Protein AF-A5KTH7-F1 (afdb_monomer_lite)

Foldseek 3Di:
DDKKKKKKWFALVVCVVPVLLLLVLALVQVVLQVLCQVPCCVPQVKHWDDKAWDDDNGGTGMMTMIDHDPPGDGDPVVSVVVSVVSLVCCVPVCVLVVQLVLQLPAAPVDDPVSHDPQVVCCVRRVDGGHDPSRNVNSDPVNVVVRSVRIDMDMD

Structure (mmCIF, N/CA/C/O backbone):
data_AF-A5KTH7-F1
#
_entry.id   AF-A5KTH7-F1
#
loop_
_atom_site.group_PDB
_atom_site.id
_atom_site.type_symbol
_atom_site.label_atom_id
_atom_site.label_alt_id
_atom_site.label_comp_id
_atom_site.label_asym_id
_atom_site.label_entity_id
_atom_site.label_seq_id
_atom_site.pdbx_PDB_ins_code
_atom_site.Cartn_x
_atom_site.Cartn_y
_atom_site.Cartn_z
_atom_site.occupancy
_atom_site.B_iso_or_equiv
_atom_site.auth_seq_id
_atom_site.auth_comp_id
_atom_site.auth_asym_id
_atom_site.auth_atom_id
_atom_site.pdbx_PDB_model_num
ATOM 1 N N . MET A 1 1 ? 19.701 -10.536 -16.031 1.00 61.56 1 MET A N 1
ATOM 2 C CA . MET A 1 1 ? 18.452 -9.750 -15.983 1.00 61.56 1 MET A CA 1
ATOM 3 C C . MET A 1 1 ? 18.383 -9.103 -14.616 1.00 61.56 1 MET A C 1
ATOM 5 O O . MET A 1 1 ? 18.400 -9.836 -13.631 1.00 61.56 1 MET A O 1
ATOM 9 N N . SER A 1 2 ? 18.436 -7.776 -14.552 1.00 81.19 2 SER A N 1
ATOM 10 C CA . SER A 1 2 ? 18.485 -7.051 -13.279 1.00 81.19 2 SER A CA 1
ATOM 11 C C . SER A 1 2 ? 17.119 -7.088 -12.596 1.00 81.19 2 SER A C 1
ATOM 13 O O . SER A 1 2 ? 16.084 -7.050 -13.269 1.00 81.19 2 SER A O 1
ATOM 15 N N . LYS A 1 3 ? 17.129 -7.216 -11.270 1.00 87.94 3 LYS A N 1
ATOM 16 C CA . LYS A 1 3 ? 15.933 -7.123 -10.433 1.00 87.94 3 LYS A CA 1
ATOM 17 C C . LYS A 1 3 ? 15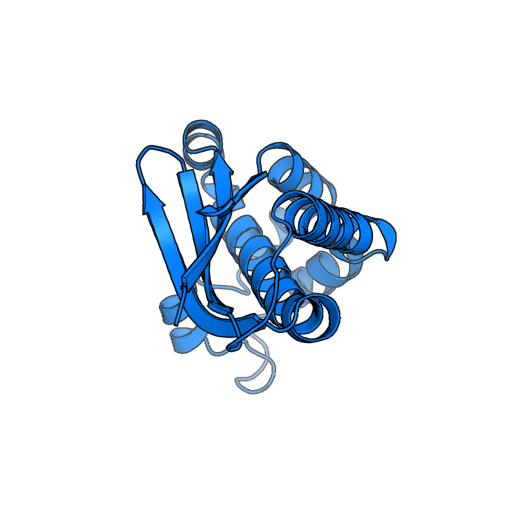.864 -5.723 -9.845 1.00 87.94 3 LYS A C 1
ATOM 19 O O . LYS A 1 3 ? 16.903 -5.142 -9.553 1.00 87.94 3 LYS A O 1
ATOM 24 N N . LEU A 1 4 ? 14.648 -5.236 -9.689 1.00 88.56 4 LEU A N 1
ATOM 25 C CA . LEU A 1 4 ? 14.327 -3.991 -9.021 1.00 88.56 4 LEU A CA 1
ATOM 26 C C . LEU A 1 4 ? 13.320 -4.317 -7.923 1.00 88.56 4 LEU A C 1
ATOM 28 O O . LEU A 1 4 ? 12.282 -4.917 -8.199 1.00 88.56 4 LEU A O 1
ATOM 32 N N . GLU A 1 5 ? 13.612 -3.909 -6.701 1.00 90.88 5 GLU A N 1
ATOM 33 C CA . GLU A 1 5 ? 12.706 -4.034 -5.571 1.00 90.88 5 GLU A CA 1
ATOM 34 C C . GLU A 1 5 ? 12.072 -2.673 -5.270 1.00 90.88 5 GLU A C 1
ATOM 36 O O . GLU A 1 5 ? 12.763 -1.665 -5.144 1.00 90.88 5 GLU A O 1
ATOM 41 N N . VAL A 1 6 ? 10.746 -2.637 -5.146 1.00 89.81 6 VAL A N 1
ATOM 42 C CA . VAL A 1 6 ? 9.984 -1.456 -4.722 1.00 89.81 6 VAL A CA 1
ATOM 43 C C . VAL A 1 6 ? 9.120 -1.857 -3.536 1.00 89.81 6 VAL A C 1
ATOM 45 O O . VAL A 1 6 ? 8.257 -2.718 -3.661 1.00 89.81 6 VAL A O 1
ATOM 48 N N . SER A 1 7 ? 9.338 -1.251 -2.377 1.00 89.50 7 SER A N 1
ATOM 49 C CA . SER A 1 7 ? 8.618 -1.588 -1.149 1.00 89.50 7 SER A CA 1
ATOM 50 C C . SER A 1 7 ? 7.799 -0.413 -0.643 1.00 89.50 7 SER A C 1
ATOM 52 O O . SER A 1 7 ? 8.340 0.674 -0.470 1.00 89.50 7 SER A O 1
ATOM 54 N N . VAL A 1 8 ? 6.523 -0.644 -0.346 1.00 89.25 8 VAL A N 1
ATOM 55 C CA . VAL A 1 8 ? 5.640 0.300 0.352 1.00 89.25 8 VAL A CA 1
ATOM 56 C C . VAL A 1 8 ? 5.635 -0.085 1.826 1.00 89.25 8 VAL A C 1
ATOM 58 O O . VAL A 1 8 ? 5.219 -1.193 2.151 1.00 89.25 8 VAL A O 1
ATOM 61 N N . VAL A 1 9 ? 6.133 0.785 2.706 1.00 91.62 9 VAL A N 1
ATOM 62 C CA . VAL A 1 9 ? 6.456 0.451 4.102 1.00 91.62 9 VAL A CA 1
ATOM 63 C C . VAL A 1 9 ? 5.877 1.484 5.063 1.00 91.62 9 VAL A C 1
ATOM 65 O O . VAL A 1 9 ? 6.248 2.657 4.994 1.00 91.62 9 VAL A O 1
ATOM 68 N N . LEU A 1 10 ? 5.034 1.036 5.994 1.00 92.94 10 LEU A N 1
ATOM 69 C CA . LEU A 1 10 ? 4.614 1.800 7.167 1.00 92.94 10 LEU A CA 1
ATOM 70 C C . LEU A 1 10 ? 5.732 1.801 8.207 1.00 92.94 10 LEU A C 1
ATOM 72 O O . LEU A 1 10 ? 6.298 0.744 8.504 1.00 92.94 10 LEU A O 1
ATOM 76 N N . ASP A 1 11 ? 6.028 2.972 8.772 1.00 94.44 11 ASP A N 1
ATOM 77 C CA . ASP A 1 11 ? 7.004 3.115 9.853 1.00 94.44 11 ASP A CA 1
ATOM 78 C C . ASP A 1 11 ? 6.735 2.127 11.001 1.00 94.44 11 ASP A C 1
ATOM 80 O O . ASP A 1 11 ? 5.617 2.010 11.504 1.00 94.44 11 ASP A O 1
ATOM 84 N N . GLY A 1 12 ? 7.781 1.423 11.443 1.00 90.38 12 GLY A N 1
ATOM 85 C CA . GLY A 1 12 ? 7.649 0.373 12.453 1.00 90.38 12 GLY A CA 1
ATOM 86 C C . GLY A 1 12 ? 7.182 0.866 13.824 1.00 90.38 12 GLY A C 1
ATOM 87 O O . GLY A 1 12 ? 6.469 0.137 14.513 1.00 90.38 12 GLY A O 1
ATOM 88 N N . LYS A 1 13 ? 7.535 2.093 14.234 1.00 91.88 13 LYS A N 1
ATOM 89 C CA . LYS A 1 13 ? 7.067 2.649 15.517 1.00 91.88 13 LYS A CA 1
ATOM 90 C C . LYS A 1 13 ? 5.594 3.027 15.430 1.00 91.88 13 LYS A C 1
ATOM 92 O O . LYS A 1 13 ? 4.850 2.757 16.370 1.00 91.88 13 LYS A O 1
ATOM 97 N N . TYR A 1 14 ? 5.178 3.607 14.308 1.00 93.38 14 TYR A N 1
ATOM 98 C CA . TYR A 1 14 ? 3.780 3.932 14.057 1.00 93.38 14 TYR A CA 1
ATOM 99 C C . TYR A 1 14 ? 2.913 2.672 13.954 1.00 93.38 14 TYR A C 1
ATOM 101 O O . TYR A 1 14 ? 1.891 2.570 14.622 1.00 93.38 14 TYR A O 1
ATOM 109 N N . ALA A 1 15 ? 3.364 1.658 13.211 1.00 88.88 15 ALA A N 1
ATOM 110 C CA . ALA A 1 15 ? 2.688 0.363 13.122 1.00 88.88 15 ALA A CA 1
ATOM 111 C C . ALA A 1 15 ? 2.476 -0.281 14.506 1.00 88.88 15 ALA A C 1
ATOM 113 O O . ALA A 1 15 ? 1.437 -0.882 14.778 1.00 88.88 15 ALA A O 1
ATOM 114 N N . GLN A 1 16 ? 3.449 -0.129 15.412 1.00 87.25 16 GLN A N 1
ATOM 115 C CA . GLN A 1 16 ? 3.332 -0.609 16.790 1.00 87.25 16 GLN A CA 1
ATOM 116 C C . GLN A 1 16 ? 2.361 0.214 17.641 1.00 87.25 16 GLN A C 1
ATOM 118 O O . GLN A 1 16 ? 1.671 -0.374 18.473 1.00 87.25 16 GLN A O 1
ATOM 123 N N . SER A 1 17 ? 2.310 1.538 17.469 1.00 89.62 17 SER A N 1
ATOM 124 C CA . SER A 1 17 ? 1.418 2.412 18.242 1.00 89.62 17 SER A CA 1
ATOM 125 C C . SER A 1 17 ? -0.021 2.435 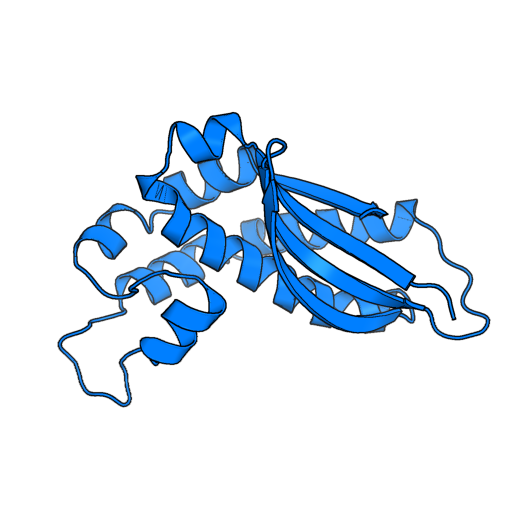17.721 1.00 89.62 17 SER A C 1
ATOM 127 O O . SER A 1 17 ? -0.918 2.802 18.475 1.00 89.62 17 SER A O 1
ATOM 129 N N . LYS A 1 18 ? -0.233 2.036 16.461 1.00 89.50 18 LYS A N 1
ATOM 130 C CA . LYS A 1 18 ? -1.518 2.025 15.751 1.00 89.50 18 LYS A CA 1
ATOM 131 C C . LYS A 1 18 ? -1.856 0.646 15.193 1.00 89.50 18 LYS A C 1
ATOM 133 O O . LYS A 1 18 ? -2.226 0.497 14.026 1.00 89.50 18 LYS A O 1
ATOM 138 N N . ARG A 1 19 ? -1.729 -0.389 16.029 1.00 83.25 19 ARG A N 1
ATOM 139 C CA . ARG A 1 19 ? -2.016 -1.778 15.630 1.00 83.25 19 ARG A CA 1
ATOM 140 C C . ARG A 1 19 ? -3.444 -1.964 15.129 1.00 83.25 19 ARG A C 1
ATOM 142 O O . ARG A 1 19 ? -3.673 -2.779 14.245 1.00 83.25 19 ARG A O 1
ATOM 149 N N . GLU A 1 20 ? -4.384 -1.198 15.662 1.00 83.19 20 GLU A N 1
ATOM 150 C CA . GLU A 1 20 ? -5.781 -1.178 15.243 1.00 83.19 20 GLU A CA 1
ATOM 151 C C . GLU A 1 20 ? -5.969 -0.726 13.785 1.00 83.19 20 GLU A C 1
ATOM 153 O O . GLU A 1 20 ? -6.940 -1.126 13.151 1.00 83.19 20 GLU A O 1
ATOM 158 N N . LEU A 1 21 ? -5.029 0.049 13.228 1.00 86.62 21 LEU A N 1
ATOM 159 C CA . LEU A 1 21 ? -5.069 0.537 11.844 1.00 86.62 21 LEU A CA 1
ATOM 160 C C . LEU A 1 21 ? -4.308 -0.355 10.858 1.00 86.62 21 LEU A C 1
ATOM 162 O O . LEU A 1 21 ? -4.431 -0.174 9.646 1.00 86.62 21 LEU A O 1
ATOM 166 N N . MET A 1 22 ? -3.551 -1.340 11.347 1.00 83.12 22 MET A N 1
ATOM 167 C CA . MET A 1 22 ? -2.836 -2.307 10.506 1.00 83.12 22 MET A CA 1
ATOM 168 C C . MET A 1 22 ? -3.706 -2.971 9.440 1.00 83.12 22 MET A C 1
ATOM 170 O O . MET A 1 22 ? -3.238 -3.123 8.307 1.00 83.12 22 MET A O 1
ATOM 174 N N . PRO A 1 23 ? -4.966 -3.325 9.746 1.00 79.00 23 PRO A N 1
ATOM 175 C CA . PRO A 1 23 ? -5.826 -3.922 8.752 1.00 79.00 23 PRO A CA 1
ATOM 176 C C . PRO A 1 23 ? -6.108 -2.991 7.565 1.00 79.00 23 PRO A C 1
ATOM 178 O O . PRO A 1 23 ? -5.981 -3.394 6.407 1.00 79.00 23 PRO A O 1
ATOM 181 N N . LEU A 1 24 ? -6.377 -1.715 7.848 1.00 82.81 24 LEU A N 1
ATOM 182 C CA . LEU A 1 24 ? -6.570 -0.685 6.831 1.00 82.81 24 LEU A CA 1
ATOM 183 C C . LEU A 1 24 ? -5.279 -0.399 6.047 1.00 82.81 24 LEU A C 1
ATOM 185 O O . LEU A 1 24 ? -5.319 -0.267 4.823 1.00 82.81 24 LEU A O 1
ATOM 189 N N . PHE A 1 25 ? -4.130 -0.351 6.729 1.00 86.88 25 PHE A N 1
ATOM 190 C CA . PHE A 1 25 ? -2.835 -0.156 6.076 1.00 86.88 25 PHE A CA 1
ATOM 191 C C . PHE A 1 25 ? -2.552 -1.235 5.038 1.00 86.88 25 PHE A C 1
ATOM 193 O O . PHE A 1 25 ? -2.106 -0.922 3.939 1.00 86.88 25 PHE A O 1
ATOM 200 N N . LEU A 1 26 ? -2.822 -2.498 5.358 1.00 81.69 26 LEU A N 1
ATOM 201 C CA . LEU A 1 26 ? -2.523 -3.587 4.438 1.00 81.69 26 LEU A CA 1
ATOM 202 C C . LEU A 1 26 ? -3.359 -3.512 3.159 1.00 81.69 26 LEU A C 1
ATOM 204 O O . LEU A 1 26 ? -2.828 -3.750 2.077 1.00 81.69 26 LEU A O 1
ATOM 208 N N . GLN A 1 27 ? -4.615 -3.070 3.247 1.00 81.19 27 GLN A N 1
ATOM 209 C CA . GLN A 1 27 ? -5.433 -2.804 2.059 1.00 81.19 27 GLN A CA 1
ATOM 210 C C . GLN A 1 27 ? -4.881 -1.646 1.222 1.00 81.19 27 GLN A C 1
ATOM 212 O O . GLN A 1 27 ? -4.805 -1.745 -0.003 1.00 81.19 27 GLN A O 1
ATOM 217 N N . LEU A 1 28 ? -4.429 -0.572 1.874 1.00 83.25 28 LEU A N 1
ATOM 218 C CA . LEU A 1 28 ? -3.765 0.545 1.198 1.00 83.25 28 LEU A CA 1
ATOM 219 C C . LEU A 1 28 ? -2.464 0.102 0.512 1.00 83.25 28 LEU A C 1
ATOM 221 O O . LEU A 1 28 ? -2.220 0.458 -0.640 1.00 83.25 28 LEU A O 1
ATOM 225 N N . ALA A 1 29 ? -1.647 -0.703 1.191 1.00 85.81 29 ALA A N 1
ATOM 226 C CA . ALA A 1 29 ? -0.401 -1.242 0.660 1.00 85.81 29 ALA A CA 1
ATOM 227 C C . ALA A 1 29 ? -0.650 -2.127 -0.567 1.00 85.81 29 ALA A C 1
ATOM 229 O O . ALA A 1 29 ? 0.043 -1.966 -1.572 1.00 85.81 29 ALA A O 1
ATOM 230 N N . TRP A 1 30 ? -1.660 -3.003 -0.527 1.00 84.75 30 TRP A N 1
ATOM 231 C CA . TRP A 1 30 ? -2.036 -3.851 -1.664 1.00 84.75 30 TRP A CA 1
ATOM 232 C C . TRP A 1 30 ? -2.582 -3.038 -2.838 1.00 84.75 30 TRP A C 1
ATOM 234 O O . TRP A 1 30 ? -2.196 -3.288 -3.980 1.00 84.75 30 TRP A O 1
ATOM 244 N N . LEU A 1 31 ? -3.403 -2.015 -2.578 1.00 82.50 31 LEU A N 1
ATOM 245 C CA . LEU A 1 31 ? -3.874 -1.093 -3.614 1.00 82.50 31 LEU A CA 1
ATOM 246 C C . LEU A 1 31 ? -2.702 -0.377 -4.301 1.00 82.50 31 LEU A C 1
ATOM 248 O O . LEU A 1 31 ? -2.639 -0.322 -5.532 1.00 82.50 31 LEU A O 1
ATOM 252 N N . MET A 1 32 ? -1.753 0.143 -3.517 1.00 84.19 32 MET A N 1
ATOM 253 C CA . MET A 1 32 ? -0.541 0.771 -4.047 1.00 84.19 32 MET A CA 1
ATOM 254 C C . MET A 1 32 ? 0.295 -0.228 -4.852 1.00 84.19 32 MET A C 1
ATOM 256 O O . MET A 1 32 ? 0.705 0.088 -5.965 1.00 84.19 32 MET A O 1
ATOM 260 N N . SER A 1 33 ? 0.489 -1.442 -4.331 1.00 87.00 33 SER A N 1
ATOM 261 C CA . SER A 1 33 ? 1.206 -2.536 -4.995 1.00 87.00 33 SER A CA 1
ATOM 262 C C . SER A 1 33 ? 0.617 -2.842 -6.377 1.00 87.00 33 SER A C 1
ATOM 264 O O . SER A 1 33 ? 1.307 -2.727 -7.391 1.00 87.00 33 SER A O 1
ATOM 266 N N . ALA A 1 34 ? -0.691 -3.107 -6.445 1.00 83.81 34 ALA A N 1
ATOM 267 C CA . ALA A 1 34 ? -1.392 -3.390 -7.695 1.00 83.81 34 ALA A CA 1
ATOM 268 C C . ALA A 1 34 ? -1.297 -2.219 -8.689 1.00 83.81 34 ALA A C 1
ATOM 270 O O . ALA A 1 34 ? -1.077 -2.416 -9.885 1.00 83.81 34 ALA A O 1
ATOM 271 N N . THR A 1 35 ? -1.401 -0.985 -8.192 1.00 83.31 35 THR A N 1
ATOM 272 C CA . THR A 1 35 ? -1.300 0.217 -9.031 1.00 83.31 35 THR A CA 1
ATOM 273 C C . THR A 1 35 ? 0.107 0.379 -9.618 1.00 83.31 35 THR A C 1
ATOM 275 O O . THR A 1 35 ? 0.256 0.663 -10.810 1.00 83.31 35 THR A O 1
ATOM 278 N N . LEU A 1 36 ? 1.152 0.140 -8.818 1.00 85.75 36 LEU A N 1
ATOM 279 C CA . LEU A 1 36 ? 2.540 0.130 -9.284 1.00 85.75 36 LEU A CA 1
ATOM 280 C C . LEU A 1 36 ? 2.755 -0.945 -10.353 1.00 85.75 36 LEU A C 1
ATOM 282 O O . LEU A 1 36 ? 3.342 -0.666 -11.398 1.00 85.75 36 LEU A O 1
ATOM 286 N N . GLN A 1 37 ? 2.234 -2.150 -10.135 1.00 87.06 37 GLN A N 1
ATOM 287 C CA . GLN A 1 37 ? 2.349 -3.241 -11.099 1.00 87.06 37 GLN A CA 1
ATOM 288 C C . GLN A 1 37 ? 1.622 -2.963 -12.419 1.00 87.06 37 GLN A C 1
ATOM 290 O O . GLN A 1 37 ? 2.067 -3.447 -13.456 1.00 87.06 37 GLN A O 1
ATOM 295 N N . GLY A 1 38 ? 0.562 -2.151 -12.414 1.00 84.56 38 GLY A N 1
ATOM 296 C CA . GLY A 1 38 ? -0.114 -1.712 -13.637 1.00 84.56 38 GLY A CA 1
ATOM 297 C C . GLY A 1 38 ? 0.622 -0.599 -14.393 1.00 84.56 38 GLY A C 1
ATOM 298 O O . GLY A 1 38 ? 0.657 -0.601 -15.622 1.00 84.56 38 GLY A O 1
ATOM 299 N N . ILE A 1 39 ? 1.224 0.357 -13.680 1.00 84.88 39 ILE A N 1
ATOM 300 C CA . ILE A 1 39 ? 1.787 1.577 -14.288 1.00 84.88 39 ILE A CA 1
ATOM 301 C C . ILE A 1 39 ? 3.258 1.422 -14.664 1.00 84.88 39 ILE A C 1
ATOM 303 O O . ILE A 1 39 ? 3.677 1.879 -15.732 1.00 84.88 39 ILE A O 1
ATOM 307 N N . LEU A 1 40 ? 4.059 0.810 -13.788 1.00 85.50 40 LEU A N 1
ATOM 308 C CA . LEU A 1 40 ? 5.505 0.757 -13.977 1.00 85.50 40 LEU A CA 1
ATOM 309 C C . LEU A 1 40 ? 5.909 0.008 -15.253 1.00 85.50 40 LEU A C 1
ATOM 311 O O . LEU A 1 40 ? 6.782 0.521 -15.954 1.00 85.50 40 LEU A O 1
ATOM 315 N N . PRO A 1 41 ? 5.272 -1.117 -15.637 1.00 87.25 41 PRO A N 1
ATOM 316 C CA . PRO A 1 41 ? 5.611 -1.787 -16.886 1.00 87.25 41 PRO A CA 1
ATOM 317 C C . PRO A 1 41 ? 5.446 -0.918 -18.127 1.00 87.25 41 PRO A C 1
ATOM 319 O O . PRO A 1 41 ? 6.355 -0.843 -18.952 1.00 87.25 41 PRO A O 1
ATOM 322 N N . GLY A 1 42 ? 4.319 -0.207 -18.225 1.00 82.75 42 GLY A N 1
ATOM 323 C CA . GLY A 1 42 ? 4.022 0.650 -19.371 1.00 82.75 42 GLY A CA 1
ATOM 324 C C . GLY A 1 42 ? 4.926 1.880 -19.466 1.00 82.75 42 GLY A C 1
ATOM 325 O O . GLY A 1 42 ? 5.220 2.329 -20.569 1.00 82.75 42 GLY A O 1
ATOM 326 N N . LYS A 1 43 ? 5.385 2.419 -18.327 1.00 84.69 43 LYS A N 1
ATOM 327 C CA . LYS A 1 43 ? 6.236 3.620 -18.292 1.00 84.69 43 LYS A CA 1
ATOM 328 C C . LYS A 1 43 ? 7.739 3.323 -18.353 1.00 84.69 43 LYS A C 1
ATOM 330 O O . LYS A 1 43 ? 8.479 4.139 -18.885 1.00 84.69 43 LYS A O 1
ATOM 335 N N . HIS A 1 44 ? 8.188 2.194 -17.800 1.00 84.94 44 HIS A N 1
ATOM 336 C CA . HIS A 1 44 ? 9.612 1.954 -17.505 1.00 84.94 44 HIS A CA 1
ATOM 337 C C . HIS A 1 44 ? 10.180 0.667 -18.106 1.00 84.94 44 HIS A C 1
ATOM 339 O O . HIS A 1 44 ? 11.329 0.332 -17.834 1.00 84.94 44 HIS A O 1
ATOM 345 N N . GLY A 1 45 ? 9.404 -0.090 -18.892 1.00 85.00 45 GLY A N 1
ATOM 346 C CA . GLY A 1 45 ? 9.893 -1.329 -19.513 1.00 85.00 45 GLY A CA 1
ATOM 347 C C . GLY A 1 45 ? 10.279 -2.411 -18.496 1.00 85.00 45 GLY A C 1
ATOM 348 O O . GLY A 1 45 ? 11.146 -3.249 -18.753 1.00 85.00 45 GLY A O 1
ATOM 349 N N . VAL A 1 46 ? 9.660 -2.378 -17.316 1.00 87.62 46 VAL A N 1
ATOM 350 C CA . VAL A 1 46 ? 9.792 -3.416 -16.288 1.00 87.62 46 VAL A CA 1
ATOM 351 C C . VAL A 1 46 ? 8.604 -4.374 -16.351 1.00 87.62 46 VAL A C 1
ATOM 353 O O . VAL A 1 46 ? 7.616 -4.103 -17.019 1.00 87.62 46 VAL A O 1
ATOM 356 N N . PHE A 1 47 ? 8.649 -5.498 -15.651 1.00 89.56 47 PHE A N 1
ATOM 357 C CA . PHE A 1 47 ? 7.459 -6.327 -15.453 1.00 89.56 47 PHE A CA 1
ATOM 358 C C . PHE A 1 47 ? 7.416 -6.889 -14.044 1.00 89.56 47 PHE A C 1
ATOM 360 O O . PHE A 1 47 ? 8.460 -7.222 -13.475 1.00 89.56 47 PHE A O 1
ATOM 367 N N . SER A 1 48 ? 6.203 -6.957 -13.491 1.00 90.44 48 SER A N 1
ATOM 368 C CA . SER A 1 48 ? 5.963 -7.569 -12.186 1.00 90.44 48 SER A CA 1
ATOM 369 C C . SER A 1 48 ? 6.389 -9.033 -12.238 1.00 90.44 48 SER A C 1
ATOM 371 O O . SER A 1 48 ? 6.085 -9.744 -13.201 1.00 90.44 48 SER A O 1
ATOM 373 N N . PHE A 1 49 ? 7.163 -9.460 -11.248 1.00 92.12 49 PHE A N 1
ATOM 374 C CA . PHE A 1 49 ? 7.661 -10.826 -11.151 1.00 92.12 49 PHE A CA 1
ATOM 375 C C . PHE A 1 49 ? 7.191 -11.522 -9.880 1.00 92.12 49 PHE A C 1
ATOM 377 O O . PHE A 1 49 ? 6.904 -12.714 -9.929 1.00 92.12 49 PHE A O 1
ATOM 384 N N . ASP A 1 50 ? 7.166 -10.801 -8.764 1.00 91.50 50 ASP A N 1
ATOM 385 C CA . ASP A 1 50 ? 6.791 -11.332 -7.459 1.00 91.50 50 ASP A CA 1
ATOM 386 C C . ASP A 1 50 ? 6.378 -10.174 -6.547 1.00 91.50 50 ASP A C 1
ATOM 388 O O . ASP A 1 50 ? 6.870 -9.053 -6.704 1.00 91.50 50 ASP A O 1
ATOM 392 N N . ASP A 1 51 ? 5.519 -10.440 -5.578 1.00 90.00 51 ASP A N 1
ATOM 393 C CA . ASP A 1 51 ? 5.201 -9.508 -4.508 1.00 90.00 51 ASP A CA 1
ATOM 394 C C . ASP A 1 51 ? 4.963 -10.257 -3.196 1.00 90.00 51 ASP A C 1
ATOM 396 O O . ASP A 1 51 ? 4.921 -11.484 -3.145 1.00 90.00 51 ASP A O 1
ATOM 400 N N . GLY A 1 52 ? 4.912 -9.524 -2.091 1.00 87.56 52 GLY A N 1
ATOM 401 C CA . GLY A 1 52 ? 4.555 -10.148 -0.831 1.00 87.56 52 GLY A CA 1
ATOM 402 C C . GLY A 1 52 ? 4.667 -9.237 0.368 1.00 87.56 52 GLY A C 1
ATOM 403 O O . GLY A 1 52 ? 5.416 -8.253 0.388 1.00 87.56 52 GLY A O 1
ATOM 404 N N . PHE A 1 53 ? 3.923 -9.614 1.398 1.00 85.94 53 PHE A N 1
ATOM 405 C CA . PHE A 1 53 ? 3.996 -8.991 2.703 1.00 85.94 53 PHE A CA 1
ATOM 406 C C . PHE A 1 53 ? 5.376 -9.192 3.340 1.00 85.94 53 PHE A C 1
ATOM 408 O O . PHE A 1 53 ? 5.977 -10.268 3.270 1.00 85.94 53 PHE A O 1
ATOM 415 N N . ARG A 1 54 ? 5.878 -8.146 3.995 1.00 85.75 54 ARG A N 1
ATOM 416 C CA . ARG A 1 54 ? 7.132 -8.180 4.740 1.00 85.75 54 ARG A CA 1
ATOM 417 C C . ARG A 1 54 ? 7.004 -7.375 6.024 1.00 85.75 54 ARG A C 1
ATOM 419 O O . ARG A 1 54 ? 6.649 -6.199 6.004 1.00 85.75 54 ARG A O 1
ATOM 426 N N . GLU A 1 55 ? 7.391 -8.002 7.127 1.00 84.31 55 GLU A N 1
ATOM 427 C CA . GLU A 1 55 ? 7.537 -7.355 8.426 1.00 84.31 55 GLU A CA 1
ATOM 428 C C . GLU A 1 55 ? 9.010 -7.343 8.837 1.00 84.31 55 GLU A C 1
ATOM 430 O O . GLU A 1 55 ? 9.759 -8.302 8.632 1.00 84.31 55 GLU A O 1
ATOM 435 N N . SER A 1 56 ? 9.449 -6.222 9.395 1.00 83.50 56 SER A N 1
ATOM 436 C CA . SER A 1 56 ? 10.807 -6.032 9.885 1.00 83.50 56 SER A CA 1
ATOM 437 C C . SER A 1 56 ? 10.824 -5.032 11.038 1.00 83.50 56 SER A C 1
ATOM 439 O O . SER A 1 56 ? 9.842 -4.340 11.300 1.00 83.50 56 SER A O 1
ATOM 441 N N . LYS A 1 57 ? 11.983 -4.875 11.688 1.00 79.69 57 LYS A N 1
ATOM 442 C CA . LYS A 1 57 ? 12.172 -3.812 12.690 1.00 79.69 57 LYS A CA 1
ATOM 443 C C . LYS A 1 57 ? 12.001 -2.402 12.113 1.00 79.69 57 LYS A C 1
ATOM 445 O O . LYS A 1 57 ? 11.714 -1.480 12.867 1.00 79.69 57 LYS A O 1
ATOM 450 N N . GLU A 1 58 ? 12.208 -2.231 10.809 1.00 83.44 58 GLU A N 1
ATOM 451 C CA . GLU A 1 58 ? 12.092 -0.936 10.133 1.00 83.44 58 GLU A CA 1
ATOM 452 C C . GLU A 1 58 ? 10.646 -0.565 9.803 1.00 83.44 58 GLU A C 1
ATOM 454 O O . GLU A 1 58 ? 10.369 0.593 9.500 1.00 83.44 58 GLU A O 1
ATOM 459 N N . GLY A 1 59 ? 9.739 -1.540 9.824 1.00 88.81 59 GLY A N 1
ATOM 460 C CA . GLY A 1 59 ? 8.381 -1.348 9.360 1.00 88.81 59 GLY A CA 1
ATOM 461 C C . GLY A 1 59 ? 7.763 -2.593 8.759 1.00 88.81 59 GLY A C 1
ATOM 462 O O . GLY A 1 59 ? 8.391 -3.651 8.639 1.00 88.81 59 GLY A O 1
ATOM 463 N N . VAL A 1 60 ? 6.512 -2.411 8.367 1.00 89.75 60 VAL A N 1
ATOM 464 C CA . VAL A 1 60 ? 5.618 -3.430 7.832 1.00 89.75 60 VAL A CA 1
ATOM 465 C C . VAL A 1 60 ? 5.070 -2.953 6.495 1.00 89.75 60 VAL A C 1
ATOM 467 O O . VAL A 1 60 ? 4.825 -1.761 6.318 1.00 89.75 60 VAL A O 1
ATOM 470 N N . GLY A 1 61 ? 4.924 -3.845 5.522 1.00 90.31 61 GLY A N 1
ATOM 471 C CA . GLY A 1 61 ? 4.583 -3.407 4.178 1.00 90.31 61 GLY A CA 1
ATOM 472 C C . GLY A 1 61 ? 4.550 -4.500 3.131 1.00 90.31 61 GLY A C 1
ATOM 473 O O . GLY A 1 61 ? 4.608 -5.686 3.445 1.00 90.31 61 GLY A O 1
ATOM 474 N N . ILE A 1 62 ? 4.484 -4.072 1.873 1.00 89.56 62 ILE A N 1
ATOM 475 C CA . ILE A 1 62 ? 4.520 -4.955 0.708 1.00 89.56 62 ILE A CA 1
ATOM 476 C C . ILE A 1 62 ? 5.768 -4.668 -0.100 1.00 89.56 62 ILE A C 1
ATOM 478 O O . ILE A 1 62 ? 6.056 -3.520 -0.445 1.00 89.56 62 ILE A O 1
ATOM 482 N N . ARG A 1 63 ? 6.482 -5.738 -0.429 1.00 92.06 63 ARG A N 1
ATOM 483 C CA . ARG A 1 63 ? 7.593 -5.745 -1.368 1.00 92.06 63 ARG A CA 1
ATOM 484 C C . ARG A 1 63 ? 7.068 -6.116 -2.748 1.00 92.06 63 ARG A C 1
ATOM 486 O O . ARG A 1 63 ? 6.426 -7.144 -2.886 1.00 92.06 63 ARG A O 1
ATOM 493 N N . ASN A 1 64 ? 7.418 -5.338 -3.762 1.00 91.75 64 ASN A N 1
ATOM 494 C CA . ASN A 1 64 ? 7.244 -5.669 -5.171 1.00 91.75 64 ASN A CA 1
ATOM 495 C C . ASN A 1 64 ? 8.610 -5.957 -5.791 1.00 91.75 64 ASN A C 1
ATOM 497 O O . ASN A 1 64 ? 9.546 -5.177 -5.617 1.00 91.75 64 ASN A O 1
ATOM 501 N N . ILE A 1 65 ? 8.720 -7.043 -6.547 1.00 93.44 65 ILE A N 1
ATOM 502 C CA . ILE A 1 65 ? 9.893 -7.377 -7.347 1.00 93.44 65 ILE A CA 1
ATOM 503 C C . ILE A 1 65 ? 9.525 -7.233 -8.815 1.00 93.44 65 ILE A C 1
ATOM 505 O O . ILE A 1 65 ? 8.668 -7.939 -9.346 1.00 93.44 65 ILE A O 1
ATOM 509 N N . PHE A 1 66 ? 10.270 -6.371 -9.488 1.00 91.31 66 PHE A N 1
ATOM 510 C CA . PHE A 1 66 ? 10.212 -6.181 -10.920 1.00 91.31 66 PHE A CA 1
ATOM 511 C C . PHE A 1 66 ? 11.457 -6.756 -11.588 1.00 91.31 66 PHE A C 1
ATOM 513 O O . PHE A 1 66 ? 12.570 -6.716 -11.053 1.00 91.31 66 PHE A O 1
ATOM 520 N N . LYS A 1 67 ? 11.281 -7.269 -12.801 1.00 91.38 67 LYS A N 1
ATOM 521 C CA . LYS A 1 67 ? 12.386 -7.589 -13.704 1.00 91.38 67 LYS A CA 1
ATOM 522 C C . LYS A 1 67 ? 12.506 -6.504 -14.761 1.00 91.38 67 LYS A C 1
ATOM 524 O O . LYS A 1 67 ? 11.510 -6.079 -15.340 1.00 91.38 67 LYS A O 1
ATOM 529 N N . VAL A 1 68 ? 13.738 -6.077 -15.012 1.00 87.56 68 VAL A N 1
ATOM 530 C CA . VAL A 1 68 ? 14.047 -5.073 -16.035 1.00 87.56 68 VAL A CA 1
ATOM 531 C C . VAL A 1 68 ? 14.259 -5.776 -17.372 1.00 87.56 68 VAL A C 1
ATOM 533 O O . VAL A 1 68 ? 15.016 -6.754 -17.443 1.00 87.56 68 VAL A O 1
ATOM 536 N N . ALA A 1 69 ? 13.584 -5.306 -18.424 1.00 84.25 69 ALA A N 1
ATOM 537 C CA . ALA A 1 69 ? 13.781 -5.831 -19.768 1.00 84.25 69 ALA A CA 1
ATOM 538 C C . ALA A 1 69 ? 15.228 -5.611 -20.251 1.00 84.25 69 ALA A C 1
ATOM 540 O O . ALA A 1 69 ? 15.950 -4.718 -19.805 1.00 84.25 69 ALA A O 1
ATOM 541 N N . HIS A 1 70 ? 15.695 -6.496 -21.131 1.00 81.69 70 HIS A N 1
ATOM 542 C CA . HIS A 1 70 ? 17.064 -6.426 -21.630 1.00 81.69 70 HIS A CA 1
ATOM 543 C C . HIS A 1 70 ? 17.259 -5.183 -22.509 1.00 81.69 70 HIS A C 1
ATOM 545 O O . HIS A 1 70 ? 16.447 -4.926 -23.392 1.00 81.69 70 HIS A O 1
ATOM 551 N N . GLY A 1 71 ? 18.343 -4.438 -22.280 1.00 78.00 71 GLY A N 1
ATOM 552 C CA . GLY A 1 71 ? 18.655 -3.220 -23.035 1.00 78.00 71 GLY A CA 1
ATOM 553 C C . GLY A 1 71 ? 17.873 -1.976 -22.603 1.00 78.00 71 GLY A C 1
ATOM 554 O O . GLY A 1 71 ? 18.065 -0.920 -23.194 1.00 78.00 71 GLY A O 1
ATOM 555 N N . THR A 1 72 ? 17.020 -2.068 -21.579 1.00 77.50 72 THR A N 1
ATOM 556 C CA . THR A 1 72 ? 16.335 -0.902 -21.011 1.00 77.50 72 THR A CA 1
ATOM 557 C C . THR A 1 72 ? 17.289 -0.122 -20.110 1.00 77.50 72 THR A C 1
ATOM 559 O O . THR A 1 72 ? 17.718 -0.623 -19.068 1.00 77.50 72 THR A O 1
ATOM 562 N N . GLU A 1 73 ? 17.616 1.111 -20.501 1.00 71.81 73 GLU A N 1
ATOM 563 C CA . GLU A 1 73 ? 18.251 2.072 -19.601 1.00 71.81 73 GLU A CA 1
ATOM 564 C C . GLU A 1 73 ? 17.229 2.562 -18.577 1.00 71.81 73 GLU A C 1
ATOM 566 O O . GLU A 1 73 ? 16.094 2.895 -18.910 1.00 71.81 73 GLU A O 1
ATOM 571 N N . PHE A 1 74 ? 17.629 2.561 -17.310 1.00 71.75 74 PHE A N 1
ATOM 572 C CA . PHE A 1 74 ? 16.719 2.769 -16.196 1.00 71.75 74 PHE A CA 1
ATOM 573 C C . PHE A 1 74 ? 17.170 3.953 -15.342 1.00 71.75 74 PHE A C 1
ATOM 575 O O . PHE A 1 74 ? 18.269 3.949 -14.784 1.00 71.75 74 PHE A O 1
ATOM 582 N N . ASN A 1 75 ? 16.299 4.955 -15.198 1.00 79.31 75 ASN A N 1
ATOM 583 C CA . ASN A 1 75 ? 16.532 6.104 -14.332 1.00 79.31 75 ASN A CA 1
ATOM 584 C C . ASN A 1 75 ? 15.762 5.946 -13.011 1.00 79.31 75 ASN A C 1
ATOM 586 O O . ASN A 1 75 ? 14.557 6.187 -12.932 1.00 79.31 75 ASN A O 1
ATOM 590 N N . ILE A 1 76 ? 16.485 5.608 -11.938 1.00 77.31 76 ILE A N 1
ATOM 591 C CA . ILE A 1 76 ? 15.933 5.467 -10.576 1.00 77.31 76 ILE A CA 1
ATOM 592 C C . ILE A 1 76 ? 15.120 6.702 -10.150 1.00 77.31 76 ILE A C 1
ATOM 594 O O . ILE A 1 76 ? 14.105 6.562 -9.468 1.00 77.31 76 ILE A O 1
ATOM 598 N N . LYS A 1 77 ? 15.532 7.915 -10.550 1.00 81.44 77 LYS A N 1
ATOM 599 C CA . LYS A 1 77 ? 14.829 9.151 -10.171 1.00 81.44 77 LYS A CA 1
ATOM 600 C C . LYS A 1 77 ? 13.466 9.268 -10.851 1.00 81.44 77 LYS A C 1
ATOM 602 O O . LYS A 1 77 ? 12.506 9.678 -10.202 1.00 81.44 77 LYS A O 1
ATOM 607 N N . GLU A 1 78 ? 13.366 8.891 -12.123 1.00 81.69 78 GLU A N 1
ATOM 608 C CA . GLU A 1 78 ? 12.094 8.884 -12.858 1.00 81.69 78 GLU A CA 1
ATOM 609 C C . GLU A 1 78 ? 11.139 7.822 -12.318 1.00 81.69 78 GLU A C 1
ATOM 611 O O . GLU A 1 78 ? 9.934 8.076 -12.204 1.00 81.69 78 GLU A O 1
ATOM 616 N N . LEU A 1 79 ? 11.670 6.665 -11.906 1.00 80.00 79 LEU A N 1
ATOM 617 C CA . LEU A 1 79 ? 10.849 5.655 -11.255 1.00 80.00 79 LEU A CA 1
ATOM 618 C C . LEU A 1 79 ? 10.316 6.152 -9.911 1.00 80.00 79 LEU A C 1
ATOM 620 O O . LEU A 1 79 ? 9.111 6.091 -9.683 1.00 80.00 79 LEU A O 1
ATOM 624 N N . LEU A 1 80 ? 11.180 6.706 -9.054 1.00 80.19 80 LEU A N 1
ATOM 625 C CA . LEU A 1 80 ? 10.759 7.301 -7.782 1.00 80.19 80 LEU A CA 1
ATOM 626 C C . LEU A 1 80 ? 9.698 8.388 -7.989 1.00 80.19 80 LEU A C 1
ATOM 628 O O . LEU A 1 80 ? 8.749 8.471 -7.213 1.00 80.19 80 LEU A O 1
ATOM 632 N N . SER A 1 81 ? 9.830 9.207 -9.037 1.00 83.06 81 SER A N 1
ATOM 633 C CA . SER A 1 81 ? 8.813 10.207 -9.376 1.00 83.06 81 SER A CA 1
ATOM 634 C C . SER A 1 81 ? 7.493 9.560 -9.788 1.00 83.06 81 SER A C 1
ATOM 636 O O . SER A 1 81 ? 6.443 10.004 -9.339 1.00 83.06 81 SER A O 1
ATOM 638 N N . SER A 1 82 ? 7.530 8.499 -10.598 1.00 82.50 82 SER A N 1
ATOM 639 C CA . SER A 1 82 ? 6.320 7.784 -11.029 1.00 82.50 82 SER A CA 1
ATOM 640 C C . SER A 1 82 ? 5.619 7.103 -9.856 1.00 82.50 82 SER A C 1
ATOM 642 O O . SER A 1 82 ? 4.400 7.124 -9.759 1.00 82.50 82 SER A O 1
ATOM 644 N N . VAL A 1 83 ? 6.394 6.535 -8.936 1.00 79.62 83 VAL A N 1
ATOM 645 C CA . VAL A 1 83 ? 5.901 5.934 -7.696 1.00 79.62 83 VAL A CA 1
ATOM 646 C C . VAL A 1 83 ? 5.223 6.984 -6.810 1.00 79.62 83 VAL A C 1
ATOM 648 O O . VAL A 1 83 ? 4.119 6.756 -6.325 1.00 79.62 83 VAL A O 1
ATOM 651 N N . LYS A 1 84 ? 5.850 8.151 -6.618 1.00 80.06 84 LYS A N 1
ATOM 652 C CA . LYS A 1 84 ? 5.246 9.259 -5.860 1.00 80.06 84 LYS A CA 1
ATOM 653 C C . LYS A 1 84 ? 3.972 9.772 -6.523 1.00 80.06 84 LYS A C 1
ATOM 655 O O . LYS A 1 84 ? 2.982 9.985 -5.838 1.00 80.06 84 LYS A O 1
ATOM 660 N N . GLU A 1 85 ? 3.980 9.908 -7.847 1.00 81.50 85 GLU A N 1
ATOM 661 C CA . GLU A 1 85 ? 2.802 10.304 -8.621 1.00 81.50 85 GLU A CA 1
ATOM 662 C C . GLU A 1 85 ? 1.638 9.322 -8.424 1.00 81.50 85 GLU A C 1
ATOM 664 O O . GLU A 1 85 ? 0.499 9.753 -8.277 1.00 81.50 85 GLU A O 1
ATOM 669 N N . VAL A 1 86 ? 1.908 8.013 -8.365 1.00 77.25 86 VAL A N 1
ATOM 670 C CA . VAL A 1 86 ? 0.887 6.996 -8.065 1.00 77.25 86 VAL A CA 1
ATOM 671 C C . VAL A 1 86 ? 0.250 7.228 -6.700 1.00 77.25 86 VAL A C 1
ATOM 673 O O . VAL A 1 86 ? -0.973 7.224 -6.592 1.00 77.25 86 VAL A O 1
ATOM 676 N N . VAL A 1 87 ? 1.067 7.470 -5.677 1.00 72.00 87 VAL A N 1
ATOM 677 C CA . VAL A 1 87 ? 0.580 7.749 -4.322 1.00 72.00 87 VAL A CA 1
ATOM 678 C C . VAL A 1 87 ? -0.287 9.012 -4.298 1.00 72.00 87 VAL A C 1
ATOM 680 O O . VAL A 1 87 ? -1.379 8.992 -3.735 1.00 72.00 87 VAL A O 1
ATOM 683 N N . THR A 1 88 ? 0.154 10.085 -4.959 1.00 75.81 88 THR A N 1
ATOM 684 C CA . THR A 1 88 ? -0.607 11.338 -5.062 1.00 75.81 88 THR A CA 1
ATOM 685 C C . THR A 1 88 ? -1.927 11.150 -5.811 1.00 75.81 88 THR A C 1
ATOM 687 O O . THR A 1 88 ? -2.962 11.590 -5.328 1.00 75.81 88 THR A O 1
ATOM 690 N N . ARG A 1 89 ? -1.940 10.428 -6.938 1.00 71.94 89 ARG A N 1
ATOM 691 C CA . ARG A 1 89 ? -3.170 10.182 -7.713 1.00 71.94 89 ARG A CA 1
ATOM 692 C C . ARG A 1 89 ? -4.209 9.365 -6.951 1.00 71.94 89 ARG A C 1
ATOM 694 O O . ARG A 1 89 ? -5.398 9.639 -7.071 1.00 71.94 89 ARG A O 1
ATOM 701 N N . ILE A 1 90 ? -3.780 8.377 -6.159 1.00 70.75 90 ILE A N 1
ATOM 702 C CA . ILE A 1 90 ? -4.701 7.615 -5.298 1.00 70.75 90 ILE A CA 1
ATOM 703 C C . ILE A 1 90 ? -5.426 8.563 -4.331 1.00 70.75 90 ILE A C 1
ATOM 705 O O . ILE A 1 90 ? -6.619 8.386 -4.088 1.00 70.75 90 ILE A O 1
ATOM 709 N N . ASN A 1 91 ? -4.728 9.576 -3.821 1.00 70.06 91 ASN A N 1
ATOM 710 C CA . ASN A 1 91 ? -5.314 10.585 -2.950 1.00 70.06 91 ASN A CA 1
ATOM 711 C C . ASN A 1 91 ? -6.246 11.546 -3.718 1.00 70.06 91 ASN A C 1
ATOM 713 O O . ASN A 1 91 ? -7.395 11.725 -3.324 1.00 70.06 91 ASN A O 1
ATOM 717 N N . ASP A 1 92 ? -5.789 12.099 -4.844 1.00 72.19 92 ASP A N 1
ATOM 718 C CA . ASP A 1 92 ? -6.493 13.164 -5.577 1.00 72.19 92 ASP A CA 1
ATOM 719 C C . ASP A 1 92 ? -7.775 12.689 -6.293 1.00 72.19 92 ASP A C 1
ATOM 721 O O . ASP A 1 92 ? -8.744 13.439 -6.395 1.00 72.19 92 ASP A O 1
ATOM 725 N N . ASP A 1 93 ? -7.833 11.434 -6.753 1.00 70.38 93 ASP A N 1
ATOM 726 C CA . ASP A 1 93 ? -8.981 10.903 -7.507 1.00 70.38 93 ASP A CA 1
ATOM 727 C C . ASP A 1 93 ? -10.133 10.405 -6.610 1.00 70.38 93 ASP A C 1
ATOM 729 O O . ASP A 1 93 ? -10.918 9.547 -7.033 1.00 70.38 93 ASP A O 1
ATOM 733 N N . ASN A 1 94 ? -10.237 10.875 -5.361 1.00 72.38 94 ASN A N 1
ATOM 734 C CA . ASN A 1 94 ? -11.118 10.307 -4.327 1.00 72.38 94 ASN A CA 1
ATOM 735 C C . ASN A 1 94 ? -10.873 8.800 -4.108 1.00 72.38 94 ASN A C 1
ATOM 737 O O . ASN A 1 94 ? -11.795 8.041 -3.789 1.00 72.38 94 ASN A O 1
ATOM 741 N N . GLY A 1 95 ? -9.643 8.320 -4.329 1.00 69.94 95 GLY A N 1
ATOM 742 C CA . GLY A 1 95 ? -9.322 6.899 -4.196 1.00 69.94 95 GLY A CA 1
ATOM 743 C C . GLY A 1 95 ? -9.505 6.400 -2.767 1.00 69.94 95 GLY A C 1
ATOM 744 O O . GLY A 1 95 ? -9.999 5.289 -2.585 1.00 69.94 95 GLY A O 1
ATOM 745 N N . PHE A 1 96 ? -9.211 7.238 -1.769 1.00 75.7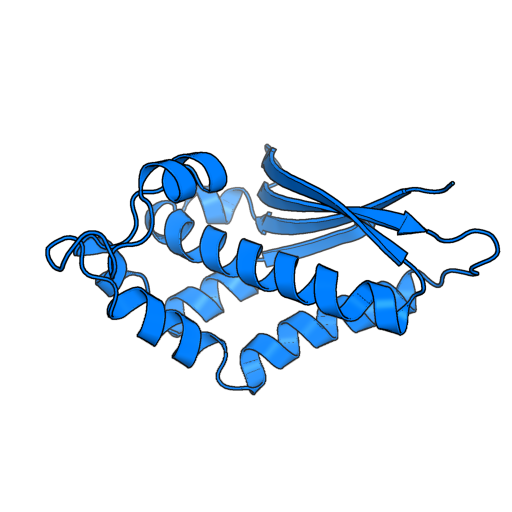5 96 PHE A N 1
ATOM 746 C CA . PHE A 1 96 ? -9.468 6.917 -0.365 1.00 75.75 96 PHE A CA 1
ATOM 747 C C . PHE A 1 96 ? -10.951 6.840 -0.041 1.00 75.75 96 PHE A C 1
ATOM 749 O O . PHE A 1 96 ? -11.345 5.850 0.556 1.00 75.75 96 PHE A O 1
ATOM 756 N N . VAL A 1 97 ? -11.777 7.768 -0.528 1.00 76.56 97 VAL A N 1
ATOM 757 C CA . VAL A 1 97 ? -13.240 7.701 -0.359 1.00 76.56 97 VAL A CA 1
ATOM 758 C C . VAL A 1 97 ? -13.796 6.403 -0.946 1.00 76.56 97 VAL A C 1
ATOM 760 O O . VAL A 1 97 ? -14.476 5.646 -0.263 1.00 76.56 97 VAL A O 1
ATOM 763 N N . ARG A 1 98 ? -13.437 6.071 -2.195 1.00 75.06 98 ARG A N 1
ATOM 764 C CA . ARG A 1 98 ? -13.887 4.818 -2.829 1.00 75.06 98 ARG A CA 1
ATOM 765 C C . ARG A 1 98 ? -13.402 3.579 -2.082 1.00 75.06 98 ARG A C 1
ATOM 767 O O . ARG A 1 98 ? -14.125 2.585 -2.015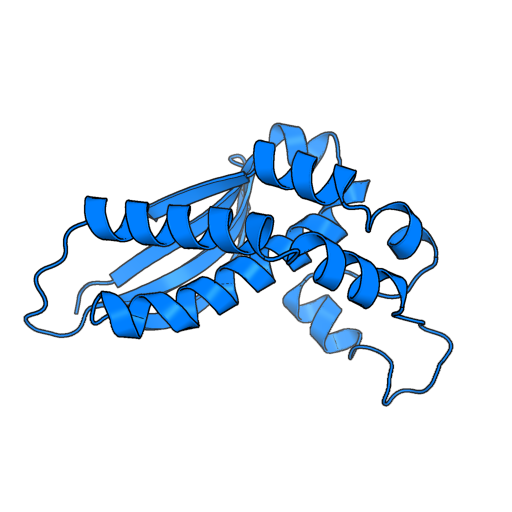 1.00 75.06 98 ARG A O 1
ATOM 774 N N . LEU A 1 99 ? -12.175 3.618 -1.563 1.00 75.69 99 LEU A N 1
ATOM 775 C CA . LEU A 1 99 ? -11.621 2.530 -0.773 1.00 75.69 99 LEU A CA 1
ATOM 776 C C . LEU A 1 99 ? -12.395 2.381 0.538 1.00 75.69 99 LEU A C 1
ATOM 778 O O . LEU A 1 99 ? -12.851 1.282 0.822 1.00 75.69 99 LEU A O 1
ATOM 782 N N . THR A 1 100 ? -12.589 3.456 1.301 1.00 75.75 100 THR A N 1
ATOM 783 C CA . THR A 1 100 ? -13.294 3.428 2.588 1.00 75.75 100 THR A CA 1
ATOM 784 C C . THR A 1 100 ? -14.759 3.053 2.431 1.00 75.75 100 THR A C 1
ATOM 786 O O . THR A 1 100 ? -15.245 2.236 3.204 1.00 75.75 100 THR A O 1
ATOM 789 N N . ASP A 1 101 ? -15.438 3.545 1.393 1.00 76.81 101 ASP A N 1
ATOM 790 C CA . ASP A 1 101 ? -16.830 3.195 1.093 1.00 76.81 101 ASP A CA 1
ATOM 791 C C . ASP A 1 101 ? -16.969 1.708 0.765 1.00 76.81 101 ASP A C 1
ATOM 793 O O . ASP A 1 101 ? -17.828 1.015 1.316 1.00 76.81 101 ASP A O 1
ATOM 797 N N . ARG A 1 102 ? -16.086 1.187 -0.100 1.00 75.38 102 ARG A N 1
ATOM 798 C CA . ARG A 1 102 ? -16.041 -0.244 -0.420 1.00 75.38 102 ARG A CA 1
ATOM 799 C C . ARG A 1 102 ? -15.764 -1.065 0.827 1.00 75.38 102 ARG A C 1
ATOM 801 O O . ARG A 1 102 ? -16.413 -2.070 1.055 1.00 75.38 102 ARG A O 1
ATOM 808 N N . LEU A 1 103 ? -14.771 -0.663 1.605 1.00 72.19 103 LEU A N 1
ATOM 809 C CA . LEU A 1 103 ? -14.348 -1.360 2.806 1.00 72.19 103 LEU A CA 1
ATOM 810 C C . LEU A 1 103 ? -15.449 -1.364 3.876 1.00 72.19 103 LEU A C 1
ATOM 812 O O . LEU A 1 103 ? -15.693 -2.402 4.483 1.00 72.19 103 LEU A O 1
ATOM 816 N N . GLY A 1 104 ? -16.143 -0.243 4.072 1.00 70.88 104 GLY A N 1
ATOM 817 C CA . GLY A 1 104 ? -17.240 -0.106 5.028 1.00 70.88 104 GLY A CA 1
ATOM 818 C C . GLY A 1 104 ? -18.522 -0.837 4.620 1.00 70.88 104 GLY A C 1
ATOM 819 O O . GLY A 1 104 ? -19.301 -1.232 5.495 1.00 70.88 104 GLY A O 1
ATOM 820 N N . SER A 1 105 ? -18.735 -1.057 3.319 1.00 70.50 105 SER A N 1
ATOM 821 C CA . SER A 1 105 ? -19.893 -1.797 2.805 1.00 70.50 105 SER A CA 1
ATOM 822 C C . SER A 1 105 ? -19.741 -3.317 2.887 1.00 70.50 105 SER A C 1
ATOM 824 O O . SER A 1 105 ? -20.749 -4.019 2.839 1.00 70.50 105 SER A O 1
ATOM 826 N N . LEU A 1 106 ? -18.521 -3.837 3.080 1.00 69.00 106 LEU A N 1
ATOM 827 C CA . LEU A 1 106 ? -18.303 -5.270 3.277 1.00 69.00 106 LEU A CA 1
ATOM 828 C C . LEU A 1 106 ? -19.010 -5.741 4.553 1.00 69.00 106 LEU A C 1
ATOM 830 O O . LEU A 1 106 ? -18.848 -5.171 5.635 1.00 69.00 106 LEU A O 1
ATOM 834 N N . SER A 1 107 ? -19.793 -6.803 4.414 1.00 62.41 107 SER A N 1
ATOM 835 C CA . SER A 1 107 ? -20.588 -7.396 5.481 1.00 62.41 107 SER A CA 1
ATOM 836 C C . SER A 1 107 ? -20.324 -8.891 5.521 1.00 62.41 107 SER A C 1
ATOM 838 O O . SER A 1 107 ? -20.454 -9.568 4.509 1.00 62.41 107 SER A O 1
ATOM 840 N N . TYR A 1 108 ? -19.950 -9.409 6.690 1.00 58.22 108 TYR A N 1
ATOM 841 C CA . TYR A 1 108 ? -19.751 -10.846 6.896 1.00 58.22 108 TYR A CA 1
ATOM 842 C C . TYR A 1 108 ? -21.073 -11.640 6.906 1.00 58.22 108 TYR A C 1
ATOM 844 O O . TYR A 1 108 ? -21.071 -12.842 6.658 1.00 58.22 108 TYR A O 1
ATOM 852 N N . SER A 1 109 ? -22.207 -10.995 7.207 1.00 59.03 109 SER A N 1
ATOM 853 C CA . SER A 1 109 ? -23.512 -11.668 7.294 1.00 59.03 109 SER A CA 1
ATOM 854 C C . SER A 1 109 ? -24.172 -11.914 5.938 1.00 59.03 109 SER A C 1
ATOM 856 O O . SER A 1 109 ? -25.087 -12.733 5.851 1.00 59.03 109 SER A O 1
ATOM 858 N N . ASP A 1 110 ? -23.716 -11.225 4.892 1.00 54.81 110 ASP A N 1
ATOM 859 C CA . ASP A 1 110 ? -24.368 -11.215 3.590 1.00 54.81 110 ASP A CA 1
ATOM 860 C C . ASP A 1 110 ? -23.577 -12.135 2.643 1.00 54.81 110 ASP A C 1
ATOM 862 O O . ASP A 1 110 ? -22.467 -11.812 2.235 1.00 54.81 110 ASP A O 1
ATOM 866 N N . GLY A 1 111 ? -24.135 -13.333 2.411 1.00 43.75 111 GLY A N 1
ATOM 867 C CA . GLY A 1 111 ? -23.828 -14.347 1.383 1.00 43.75 111 GLY A CA 1
ATOM 868 C C . GLY A 1 111 ? -22.391 -14.507 0.853 1.00 43.75 111 GLY A C 1
ATOM 869 O O . GLY A 1 111 ? -21.805 -13.577 0.319 1.00 43.75 111 GLY A O 1
ATOM 870 N N . SER A 1 112 ? -21.893 -15.750 0.795 1.00 47.94 112 SER A N 1
ATOM 871 C CA . SER A 1 112 ? -20.538 -16.147 0.338 1.00 47.94 112 SER A CA 1
ATOM 872 C C . SER A 1 112 ? -20.063 -15.640 -1.039 1.00 47.94 112 SER A C 1
ATOM 874 O O . SER A 1 112 ? -18.906 -15.853 -1.389 1.00 47.94 112 SER A O 1
ATOM 876 N N . PHE A 1 113 ? -20.943 -15.039 -1.844 1.00 46.31 113 PHE A N 1
ATOM 877 C CA . PHE A 1 113 ? -20.618 -14.419 -3.134 1.00 46.31 113 PHE A CA 1
ATOM 878 C C . PHE A 1 113 ? -20.331 -12.908 -3.034 1.00 46.31 113 PHE A C 1
ATOM 880 O O . PHE A 1 113 ? -19.604 -12.392 -3.879 1.00 46.31 113 PHE A O 1
ATOM 887 N N . ASP A 1 114 ? -20.836 -12.233 -1.995 1.00 47.62 114 ASP A N 1
ATOM 888 C CA . ASP A 1 114 ? -20.597 -10.813 -1.688 1.00 47.62 114 ASP A CA 1
ATOM 889 C C . ASP A 1 114 ? -19.578 -10.631 -0.542 1.00 47.62 114 ASP A C 1
ATOM 891 O O . ASP A 1 114 ? -19.036 -9.543 -0.330 1.00 47.62 114 ASP A O 1
ATOM 895 N N . THR A 1 115 ? -19.260 -11.714 0.176 1.00 50.69 115 THR A N 1
ATOM 896 C CA . THR A 1 115 ? -18.222 -11.747 1.212 1.00 50.69 115 THR A CA 1
ATOM 897 C C . THR A 1 115 ? -16.832 -11.967 0.591 1.00 50.69 115 THR A C 1
ATOM 899 O O . THR A 1 115 ? -16.652 -12.895 -0.201 1.00 50.69 115 THR A O 1
ATOM 902 N N . PRO A 1 116 ? -15.798 -11.179 0.949 1.00 52.09 116 PRO A N 1
ATOM 903 C CA . PRO A 1 116 ? -14.424 -11.463 0.538 1.00 52.09 116 PRO A CA 1
ATOM 904 C C . PRO A 1 116 ? -14.020 -12.868 0.996 1.00 52.09 116 PRO A C 1
ATOM 906 O O . PRO A 1 116 ? -14.276 -13.220 2.145 1.00 52.09 116 PRO A O 1
ATOM 909 N N . ASN A 1 117 ? -13.368 -13.659 0.132 1.00 56.91 117 ASN A N 1
ATOM 910 C CA . ASN A 1 117 ? -12.858 -14.980 0.515 1.00 56.91 117 ASN A CA 1
ATOM 911 C C . ASN A 1 117 ? -11.927 -14.819 1.725 1.00 56.91 117 ASN A C 1
ATOM 913 O O . ASN A 1 117 ? -10.851 -14.234 1.611 1.00 56.91 117 ASN A O 1
ATOM 917 N N . ILE A 1 118 ? -12.393 -15.276 2.881 1.00 54.09 118 ILE A N 1
ATOM 918 C CA . ILE A 1 118 ? -11.786 -14.996 4.179 1.00 54.09 118 ILE A CA 1
ATOM 919 C C . ILE A 1 118 ? -10.463 -15.717 4.317 1.00 54.09 118 ILE A C 1
ATOM 921 O O . ILE A 1 118 ? -9.520 -15.125 4.816 1.00 54.09 118 ILE A O 1
ATOM 925 N N . GLU A 1 119 ? -10.386 -16.953 3.833 1.00 52.31 119 GLU A N 1
ATOM 926 C CA . GLU A 1 119 ? -9.157 -17.739 3.836 1.00 52.31 119 GLU A CA 1
ATOM 927 C C . GLU A 1 119 ? -8.126 -17.080 2.935 1.00 52.31 119 GLU A C 1
ATOM 929 O O . GLU A 1 119 ? -7.035 -16.801 3.398 1.00 52.31 119 GLU A O 1
ATOM 934 N N . LYS A 1 120 ? -8.499 -16.682 1.714 1.00 52.66 120 LYS A N 1
ATOM 935 C CA . LYS A 1 120 ? -7.572 -15.991 0.811 1.00 52.66 120 LYS A CA 1
ATOM 936 C C . LYS A 1 120 ? -7.138 -14.621 1.337 1.00 52.66 120 LYS A C 1
ATOM 938 O O . LYS A 1 120 ? -5.966 -14.285 1.285 1.00 52.66 120 LYS A O 1
ATOM 943 N N . ASN A 1 121 ? -8.057 -13.822 1.879 1.00 53.62 121 ASN A N 1
ATOM 944 C CA . ASN A 1 121 ? -7.698 -12.528 2.460 1.00 53.62 121 ASN A CA 1
ATOM 945 C C . ASN A 1 121 ? -6.880 -12.692 3.739 1.00 53.62 121 ASN A C 1
ATOM 947 O O . ASN A 1 121 ? -5.948 -11.933 3.957 1.00 53.62 121 ASN A O 1
ATOM 951 N N . TYR A 1 122 ? -7.174 -13.679 4.574 1.00 57.25 122 TYR A N 1
ATOM 952 C CA . TYR A 1 122 ? -6.367 -13.983 5.746 1.00 57.25 122 TYR A CA 1
ATOM 953 C C . TYR A 1 122 ? -5.010 -14.593 5.362 1.00 57.25 122 TYR A C 1
ATOM 955 O O . TYR A 1 122 ? -4.015 -14.290 5.994 1.00 57.25 122 TYR A O 1
ATOM 963 N N . GLU A 1 123 ? -4.907 -15.385 4.304 1.00 52.97 123 GLU A N 1
ATOM 964 C CA . GLU A 1 123 ? -3.629 -15.901 3.800 1.00 52.97 123 GLU A CA 1
ATOM 965 C C . GLU A 1 123 ? -2.774 -14.778 3.193 1.00 52.97 123 GLU A C 1
ATOM 967 O O . GLU A 1 123 ? -1.593 -14.666 3.517 1.00 52.97 123 GLU A O 1
ATOM 972 N N . ASP A 1 124 ? -3.380 -13.896 2.391 1.00 48.16 124 ASP A N 1
ATOM 973 C CA . ASP A 1 124 ? -2.692 -12.798 1.699 1.00 48.16 124 ASP A CA 1
ATOM 974 C C . ASP A 1 124 ? -2.392 -11.602 2.631 1.00 48.16 124 ASP A C 1
ATOM 976 O O . ASP A 1 124 ? -1.490 -10.799 2.369 1.00 48.16 124 ASP A O 1
ATOM 980 N N . THR A 1 125 ? -3.161 -11.437 3.716 1.00 51.69 125 THR A N 1
ATOM 981 C CA . THR A 1 125 ? -3.107 -10.234 4.573 1.00 51.69 125 THR A CA 1
ATOM 982 C C . THR A 1 125 ? -3.040 -10.512 6.078 1.00 51.69 125 THR A C 1
ATOM 984 O O . THR A 1 125 ? -2.783 -9.589 6.844 1.00 51.69 125 THR A O 1
ATOM 987 N N . LEU A 1 126 ? -3.238 -11.755 6.525 1.00 52.44 126 LEU A N 1
ATOM 988 C CA . LEU A 1 126 ? -3.352 -12.163 7.939 1.00 52.44 126 LEU A CA 1
ATOM 989 C C . LEU A 1 126 ? -4.490 -11.461 8.707 1.00 52.44 126 LEU A C 1
ATOM 991 O O . LEU A 1 126 ? -4.431 -11.328 9.931 1.00 52.44 126 LEU A O 1
ATOM 995 N N . ILE A 1 127 ? -5.545 -11.015 8.006 1.00 56.56 127 ILE A N 1
ATOM 996 C CA . ILE A 1 127 ? -6.631 -10.183 8.553 1.00 56.56 127 ILE A CA 1
ATOM 997 C C . ILE A 1 127 ? -8.024 -10.704 8.179 1.00 56.56 127 ILE A C 1
ATOM 999 O O . ILE A 1 127 ? -8.293 -11.081 7.041 1.00 56.56 127 ILE A O 1
ATOM 1003 N N . LEU A 1 128 ? -8.950 -10.614 9.140 1.00 59.41 128 LEU A N 1
ATOM 1004 C CA . LEU A 1 128 ? -10.379 -10.871 8.958 1.00 59.41 128 LEU A CA 1
ATOM 1005 C C . LEU A 1 128 ? -11.125 -9.574 8.564 1.00 59.41 128 LEU A C 1
ATOM 1007 O O . LEU A 1 128 ? -11.427 -8.738 9.419 1.00 59.41 128 LEU A O 1
ATOM 1011 N N . MET A 1 129 ? -11.416 -9.381 7.275 1.00 61.50 129 MET A N 1
ATOM 1012 C CA . MET A 1 129 ? -12.2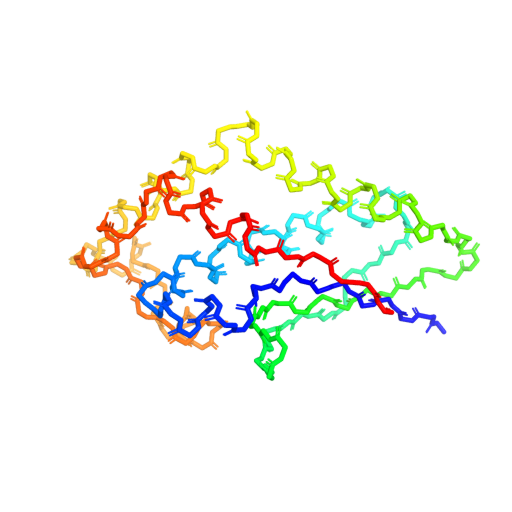03 -8.236 6.778 1.00 61.50 129 MET A CA 1
ATOM 1013 C C . MET A 1 129 ? -13.719 -8.432 6.964 1.00 61.50 129 MET A C 1
ATOM 1015 O O . MET A 1 129 ? -14.207 -9.558 6.936 1.00 61.50 129 MET A O 1
ATOM 1019 N N . GLY A 1 130 ? -14.475 -7.332 7.106 1.00 58.09 130 GLY A N 1
ATOM 1020 C CA . GLY A 1 130 ? -15.951 -7.354 7.147 1.00 58.09 130 GLY A CA 1
ATOM 1021 C C . GLY A 1 130 ? -16.588 -7.472 8.541 1.00 58.09 130 GLY A C 1
ATOM 1022 O O . GLY A 1 130 ? -17.789 -7.712 8.650 1.00 58.09 130 GLY A O 1
ATOM 1023 N N . THR A 1 131 ? -15.808 -7.299 9.613 1.00 65.19 131 THR A N 1
ATOM 1024 C CA . THR A 1 131 ? -16.323 -7.204 10.993 1.00 65.19 131 THR A CA 1
ATOM 1025 C C . THR A 1 131 ? -16.708 -5.767 11.360 1.00 65.19 131 THR A C 1
ATOM 1027 O O . THR A 1 131 ? -16.256 -4.820 10.724 1.00 65.19 131 THR A O 1
ATOM 1030 N N . ASN A 1 132 ? -17.504 -5.572 12.421 1.00 65.50 132 ASN A N 1
ATOM 1031 C CA . ASN A 1 132 ? -17.936 -4.231 12.856 1.00 65.50 132 ASN A CA 1
ATOM 1032 C C . ASN A 1 132 ? -16.766 -3.264 13.108 1.00 65.50 132 ASN A C 1
ATOM 1034 O O . ASN A 1 132 ? -16.850 -2.103 12.714 1.00 65.50 132 ASN A O 1
ATOM 1038 N N . GLY A 1 133 ? -15.655 -3.750 13.675 1.00 68.75 133 GLY A N 1
ATOM 1039 C CA . GLY A 1 133 ? -14.461 -2.929 13.915 1.00 68.75 133 GLY A CA 1
ATOM 1040 C C . GLY A 1 133 ? -13.822 -2.386 12.632 1.00 68.75 133 GLY A C 1
ATOM 1041 O O . GLY A 1 133 ? -13.130 -1.375 12.665 1.00 68.75 133 GLY A O 1
ATOM 1042 N N . TRP A 1 134 ? -14.096 -2.998 11.478 1.00 71.56 134 TRP A N 1
ATOM 1043 C CA . TRP A 1 134 ? -13.599 -2.524 10.191 1.00 71.56 134 TRP A CA 1
ATOM 1044 C C . TRP A 1 134 ? -14.213 -1.182 9.773 1.00 71.56 134 TRP A C 1
ATOM 1046 O O . TRP A 1 134 ? -13.511 -0.302 9.277 1.00 71.56 134 TRP A O 1
ATOM 1056 N N . ARG A 1 135 ? -15.519 -0.995 10.014 1.00 73.81 135 ARG A N 1
ATOM 1057 C CA . ARG A 1 135 ? -16.227 0.257 9.693 1.00 73.81 135 ARG A CA 1
ATOM 1058 C C . ARG A 1 135 ? -15.728 1.431 10.530 1.00 73.81 135 ARG A C 1
ATOM 1060 O O . ARG A 1 135 ? -15.727 2.558 10.053 1.00 73.81 135 ARG A O 1
ATOM 1067 N N . GLU A 1 136 ? -15.288 1.164 11.756 1.00 81.44 136 GLU A N 1
ATOM 1068 C CA . GLU A 1 136 ? -14.746 2.183 12.659 1.00 81.44 136 GLU A CA 1
ATOM 1069 C C . GLU A 1 136 ? -13.365 2.676 12.208 1.00 81.44 136 GLU A C 1
ATOM 1071 O O . GLU A 1 136 ? -13.043 3.853 12.372 1.00 81.44 136 GLU A O 1
ATOM 1076 N N . ILE A 1 137 ? -12.553 1.797 11.609 1.00 82.62 137 ILE A N 1
ATOM 1077 C CA . ILE A 1 137 ? -11.209 2.160 11.150 1.00 82.62 137 ILE A CA 1
ATOM 1078 C C . ILE A 1 137 ? -11.186 2.684 9.713 1.00 82.62 137 ILE A C 1
ATOM 1080 O O . ILE A 1 137 ? -10.341 3.527 9.424 1.00 82.62 137 ILE A O 1
ATOM 1084 N N . ALA A 1 138 ? -12.088 2.243 8.827 1.00 82.00 138 ALA A N 1
ATOM 1085 C CA . ALA A 1 138 ? -12.126 2.613 7.407 1.00 82.00 138 ALA A CA 1
ATOM 1086 C C . ALA A 1 138 ? -12.654 4.044 7.186 1.00 82.00 138 ALA A C 1
ATOM 1088 O O . ALA A 1 138 ? -13.724 4.257 6.625 1.00 82.00 138 ALA A O 1
ATOM 1089 N N . THR A 1 139 ? -11.879 5.032 7.628 1.00 86.94 139 THR A N 1
ATOM 1090 C CA . THR A 1 139 ? -12.165 6.462 7.476 1.00 86.94 139 THR A CA 1
ATOM 1091 C C . THR A 1 139 ? -11.087 7.132 6.635 1.00 86.94 139 THR A C 1
ATOM 1093 O O . THR A 1 139 ? -9.923 6.727 6.654 1.00 86.94 139 THR A O 1
ATOM 1096 N N . GLU A 1 140 ? -11.454 8.199 5.928 1.00 85.12 140 GLU A N 1
ATOM 1097 C CA . GLU A 1 140 ? -10.507 9.006 5.149 1.00 85.12 140 GLU A CA 1
ATOM 1098 C C . GLU A 1 140 ? -9.379 9.575 6.025 1.00 85.12 140 GLU A C 1
ATOM 1100 O O . GLU A 1 140 ? -8.214 9.588 5.622 1.00 85.12 140 GLU A O 1
ATOM 1105 N N . TYR A 1 141 ? -9.710 9.973 7.258 1.00 89.81 141 TYR A N 1
ATOM 1106 C CA . TYR A 1 141 ? -8.733 10.418 8.250 1.00 89.81 141 TYR A CA 1
ATOM 1107 C C . TYR A 1 141 ? -7.676 9.341 8.518 1.00 89.81 141 TYR A C 1
ATOM 1109 O O . TYR A 1 141 ? -6.484 9.608 8.385 1.00 89.81 141 TYR A O 1
ATOM 1117 N N . ASN A 1 142 ? -8.096 8.108 8.817 1.00 90.44 142 ASN A N 1
ATOM 1118 C CA . ASN A 1 142 ? -7.155 7.020 9.077 1.00 90.44 142 ASN A CA 1
ATOM 1119 C C . ASN A 1 142 ? -6.353 6.639 7.824 1.00 90.44 142 ASN A C 1
ATOM 1121 O O . ASN A 1 142 ? -5.172 6.323 7.944 1.00 90.44 142 ASN A O 1
ATOM 1125 N N . CYS A 1 143 ? -6.943 6.703 6.622 1.00 86.88 143 CYS A N 1
ATOM 1126 C CA . CYS A 1 143 ? -6.195 6.517 5.374 1.00 86.88 143 CYS A CA 1
ATOM 1127 C C . CYS A 1 143 ? -5.092 7.570 5.200 1.00 86.88 143 CYS A C 1
ATOM 1129 O O . CYS A 1 143 ? -3.963 7.229 4.847 1.00 86.88 143 CYS A O 1
ATOM 1131 N N . THR A 1 144 ? -5.408 8.832 5.486 1.00 86.69 144 THR A N 1
ATOM 1132 C CA . THR A 1 144 ? -4.470 9.956 5.383 1.00 86.69 144 THR A CA 1
ATOM 1133 C C . THR A 1 144 ? -3.348 9.837 6.411 1.00 86.69 144 THR A C 1
ATOM 1135 O O . THR A 1 144 ? -2.173 9.957 6.069 1.00 86.69 144 THR A O 1
ATOM 1138 N N . GLU A 1 145 ? -3.694 9.528 7.660 1.00 91.00 145 GLU A N 1
ATOM 1139 C CA . GLU A 1 145 ? -2.729 9.288 8.733 1.00 91.00 145 GLU A CA 1
ATOM 1140 C C . GLU A 1 145 ? -1.777 8.138 8.390 1.00 91.00 145 GLU A C 1
ATOM 1142 O O . GLU A 1 145 ? -0.559 8.288 8.472 1.00 91.00 145 GLU A O 1
ATOM 1147 N N . LEU A 1 146 ? -2.302 7.009 7.913 1.00 91.12 146 LEU A N 1
ATOM 1148 C CA . LEU A 1 146 ? -1.477 5.891 7.457 1.00 91.12 146 LEU A CA 1
ATOM 1149 C C . LEU A 1 146 ? -0.534 6.294 6.323 1.00 91.12 146 LEU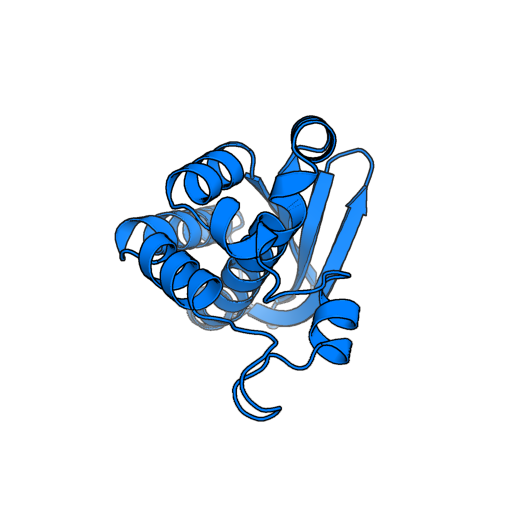 A C 1
ATOM 1151 O O . LEU A 1 146 ? 0.634 5.896 6.325 1.00 91.12 146 LEU A O 1
ATOM 1155 N N . LEU A 1 147 ? -1.007 7.098 5.370 1.00 86.88 147 LEU A N 1
ATOM 1156 C CA . LEU A 1 147 ? -0.180 7.557 4.262 1.00 86.88 147 LEU A CA 1
ATOM 1157 C C . LEU A 1 147 ? 0.967 8.460 4.733 1.00 86.88 147 LEU A C 1
ATOM 1159 O O . LEU A 1 147 ? 2.097 8.276 4.284 1.00 86.88 147 LEU A O 1
ATOM 1163 N N . ASN A 1 148 ? 0.712 9.368 5.678 1.00 89.88 148 ASN A N 1
ATOM 1164 C CA . ASN A 1 148 ? 1.728 10.259 6.252 1.00 89.88 148 ASN A CA 1
ATOM 1165 C C . ASN A 1 148 ? 2.884 9.497 6.922 1.00 89.88 148 ASN A C 1
ATOM 1167 O O . ASN A 1 148 ? 4.007 9.997 6.993 1.00 89.88 148 ASN A O 1
ATOM 1171 N N . HIS A 1 149 ? 2.616 8.276 7.386 1.00 93.38 149 HIS A N 1
ATOM 1172 C CA . HIS A 1 149 ? 3.596 7.383 8.002 1.00 93.38 149 HIS A CA 1
ATOM 1173 C C . HIS A 1 149 ? 4.110 6.283 7.060 1.00 93.38 149 HIS A C 1
ATOM 1175 O O . HIS A 1 149 ? 4.906 5.434 7.473 1.00 93.38 149 HIS A O 1
ATOM 1181 N N . THR A 1 150 ? 3.685 6.296 5.795 1.00 90.50 150 THR A N 1
ATOM 1182 C CA . THR A 1 150 ? 4.106 5.338 4.773 1.00 90.50 150 THR A CA 1
ATOM 1183 C C . THR A 1 150 ? 5.221 5.921 3.911 1.00 90.50 150 THR A C 1
ATOM 1185 O O . THR A 1 150 ? 5.187 7.067 3.470 1.00 90.50 150 THR A O 1
ATOM 1188 N N . SER A 1 151 ? 6.225 5.100 3.624 1.00 89.00 151 SER A N 1
ATOM 1189 C CA . SER A 1 151 ? 7.343 5.431 2.745 1.00 89.00 151 SER A CA 1
ATOM 1190 C C . SER A 1 151 ? 7.441 4.430 1.603 1.00 89.00 151 SER A C 1
ATOM 1192 O O . SER A 1 151 ? 7.112 3.255 1.770 1.00 89.00 151 SER A O 1
ATOM 1194 N N . VAL A 1 152 ? 7.933 4.877 0.445 1.00 86.06 152 VAL A N 1
ATOM 1195 C CA . VAL A 1 152 ? 8.314 3.965 -0.637 1.00 86.06 152 VAL A CA 1
ATOM 1196 C C . VAL A 1 152 ? 9.830 3.869 -0.719 1.00 86.06 152 VAL A C 1
ATOM 1198 O O . VAL A 1 152 ? 10.523 4.880 -0.842 1.00 86.06 152 VAL A O 1
ATOM 1201 N N . LYS A 1 153 ? 10.342 2.642 -0.637 1.00 85.50 153 LYS A N 1
ATOM 1202 C CA . LYS A 1 153 ? 11.764 2.299 -0.711 1.00 85.50 153 LYS A CA 1
ATOM 1203 C C . LYS A 1 153 ? 12.046 1.587 -2.031 1.00 85.50 153 LYS A C 1
ATOM 1205 O O . LYS A 1 153 ? 11.219 0.807 -2.493 1.00 85.50 153 LYS A O 1
ATOM 1210 N N . MET A 1 154 ? 13.213 1.832 -2.617 1.00 84.81 154 MET A N 1
ATOM 1211 C CA . MET A 1 154 ? 13.670 1.135 -3.820 1.00 84.81 154 MET A CA 1
ATOM 1212 C C . MET A 1 154 ? 15.071 0.565 -3.612 1.00 84.81 154 MET A C 1
ATOM 1214 O O . MET A 1 154 ? 15.912 1.257 -3.032 1.00 84.81 154 MET A O 1
ATOM 1218 N N . GLN A 1 155 ? 15.300 -0.671 -4.064 1.00 78.50 155 GLN A N 1
ATOM 1219 C CA . GLN A 1 155 ? 16.574 -1.395 -3.957 1.00 78.50 155 GLN A CA 1
ATOM 1220 C C . GLN A 1 155 ? 16.906 -2.153 -5.244 1.00 78.50 155 GLN A C 1
ATOM 1222 O O . GLN A 1 155 ? 15.964 -2.603 -5.939 1.00 78.50 155 GLN A O 1
#

pLDDT: mean 78.47, std 12.59, range [43.75, 94.44]

Sequence (155 aa):
MSKLEVSVVLDGKYAQSKRELMPLFLQLAWLMSATLQGILPGKHGVFSFDDGFRESKEGVGIRNIFKVAHGTEFNIKELLSSVKEVVTRINDDNGFVRLTDRLGSLSYSDGSFDTPNIEKNYEDTLILMGTNGWREIATEYNCTELLNHTSVKMQ

Secondary structure (DSSP, 8-state):
--EEEEEEEEEHHHHHHTGGGHHHHHHHHHHHHHHHHHHHHHHHSEEEEEEEEEEETTEEEEEEEEEEPTT----HHHHHHHHHHHHHHHHHTTHHHHHHHHHHH--TTS-TTTS--HHHHHHHHS---SSHHHHHH--HHHHHHHHHTEEEEE-

Radius of gyration: 16.2 Å; chains: 1; bounding box: 43×31×41 Å